Protein AF-A0A374BKC4-F1 (afdb_monomer_lite)

Radius of gyration: 49.41 Å; chains: 1; bounding box: 109×24×132 Å

Sequence (159 aa):
MPKGQPNKRYTPEFKIKVVETMHREKLSYRETARQFDIPNSRVTAWERIYIEEGAEGLYAERRGRKSTGRPPKIKKEEDLIAEVQRLRAENAYLKKLNALVAERVQQEKKQKSLDAEQYALKEILIFMEKADSDRRVSLASAIMDCRKARIHLSFCAKN

Structure (mmCIF, N/CA/C/O backbone):
data_AF-A0A374BKC4-F1
#
_entry.id   AF-A0A374BKC4-F1
#
loop_
_atom_site.group_PDB
_atom_site.id
_atom_site.type_symbol
_atom_site.label_atom_id
_atom_site.label_alt_id
_atom_site.label_comp_id
_atom_site.label_asym_id
_atom_site.label_entity_id
_atom_site.label_seq_id
_atom_site.pdbx_PDB_ins_code
_atom_site.Cartn_x
_atom_site.Cartn_y
_atom_site.Cartn_z
_atom_site.occupancy
_atom_site.B_iso_or_equiv
_atom_site.auth_seq_id
_atom_site.auth_comp_id
_atom_site.auth_asym_id
_atom_site.auth_atom_id
_atom_site.pdbx_PDB_model_num
ATOM 1 N N . MET A 1 1 ? 41.077 -3.527 -50.590 1.00 46.16 1 MET A N 1
ATOM 2 C CA . MET A 1 1 ? 39.810 -3.937 -49.941 1.00 46.16 1 MET A CA 1
ATOM 3 C C . MET A 1 1 ? 38.724 -2.936 -50.315 1.00 46.16 1 MET A C 1
ATOM 5 O O . MET A 1 1 ? 38.983 -1.745 -50.152 1.00 46.16 1 MET A O 1
ATOM 9 N N . PRO A 1 2 ? 37.560 -3.354 -50.843 1.00 59.44 2 PRO A N 1
ATOM 10 C CA . PRO A 1 2 ? 36.466 -2.422 -51.094 1.00 59.44 2 PRO A CA 1
ATOM 11 C C . PRO A 1 2 ? 35.955 -1.874 -49.754 1.00 59.44 2 PRO A C 1
ATOM 13 O O . PRO A 1 2 ? 35.804 -2.614 -48.781 1.00 59.44 2 PRO A O 1
ATOM 16 N N . LYS A 1 3 ? 35.755 -0.557 -49.680 1.00 58.69 3 LYS A N 1
ATOM 17 C CA . LYS A 1 3 ? 35.258 0.125 -48.479 1.00 58.69 3 LYS A CA 1
ATOM 18 C C . LYS A 1 3 ? 33.803 -0.306 -48.236 1.00 58.69 3 LYS A C 1
ATOM 20 O O . LYS A 1 3 ? 33.003 -0.293 -49.167 1.00 58.69 3 LYS A O 1
ATOM 25 N N . GLY A 1 4 ? 33.484 -0.722 -47.007 1.00 58.75 4 GLY A N 1
ATOM 26 C CA . GLY A 1 4 ? 32.152 -1.210 -46.631 1.00 58.75 4 GLY A CA 1
ATOM 27 C C . GLY A 1 4 ? 31.045 -0.174 -46.860 1.00 58.75 4 GLY A C 1
ATOM 28 O O . GLY A 1 4 ? 31.289 1.030 -46.789 1.00 58.75 4 GLY A O 1
ATOM 29 N N . GLN A 1 5 ? 29.827 -0.648 -47.138 1.00 65.81 5 GLN A N 1
ATOM 30 C CA . GLN A 1 5 ? 28.664 0.204 -47.400 1.00 65.81 5 GLN A CA 1
ATOM 31 C C . GLN A 1 5 ? 28.385 1.169 -46.230 1.00 65.81 5 GLN A C 1
ATOM 33 O O . GLN A 1 5 ? 28.491 0.777 -45.061 1.00 65.81 5 GLN A O 1
ATOM 38 N N . PRO A 1 6 ? 28.004 2.430 -46.508 1.00 62.38 6 PRO A N 1
ATOM 39 C CA . PRO A 1 6 ? 27.656 3.379 -45.462 1.00 62.38 6 PRO A CA 1
ATOM 40 C C . PRO A 1 6 ? 26.413 2.900 -44.698 1.00 62.38 6 PRO A C 1
ATOM 42 O O . PRO A 1 6 ? 25.377 2.594 -45.281 1.00 62.38 6 PRO A O 1
ATOM 45 N N . ASN A 1 7 ? 26.503 2.853 -43.367 1.00 68.88 7 ASN A N 1
ATOM 46 C CA . ASN A 1 7 ? 25.376 2.466 -42.516 1.00 68.88 7 ASN A CA 1
ATOM 47 C C . ASN A 1 7 ? 24.167 3.399 -42.715 1.00 68.88 7 ASN A C 1
ATOM 49 O O . ASN A 1 7 ? 24.274 4.600 -42.447 1.00 68.88 7 ASN A O 1
ATOM 53 N N . LYS A 1 8 ? 23.006 2.820 -43.065 1.00 76.88 8 LYS A N 1
ATOM 54 C CA . LYS A 1 8 ? 21.695 3.497 -43.112 1.00 76.88 8 LYS A CA 1
ATOM 55 C C . LYS A 1 8 ? 21.401 4.150 -41.749 1.00 76.88 8 LYS A C 1
ATOM 57 O O . LYS A 1 8 ? 21.501 3.493 -40.700 1.00 76.88 8 LYS A O 1
ATOM 62 N N . ARG A 1 9 ? 21.109 5.456 -41.767 1.00 81.44 9 ARG A N 1
ATOM 63 C CA . ARG A 1 9 ? 20.745 6.261 -40.588 1.00 81.44 9 ARG A CA 1
ATOM 64 C C . ARG A 1 9 ? 19.223 6.323 -40.473 1.00 81.44 9 ARG A C 1
ATOM 66 O O . ARG A 1 9 ? 18.546 6.471 -41.482 1.00 81.44 9 ARG A O 1
ATOM 73 N N . TYR A 1 10 ? 18.721 6.221 -39.248 1.00 88.75 10 TYR A N 1
ATOM 74 C CA . TYR A 1 10 ? 17.295 6.301 -38.935 1.00 88.75 10 TYR A CA 1
ATOM 75 C C . TYR A 1 10 ? 17.079 7.427 -37.935 1.00 88.75 10 TYR A C 1
ATOM 77 O O . TYR A 1 10 ? 17.830 7.511 -36.956 1.00 88.75 10 TYR A O 1
ATOM 85 N N . THR A 1 11 ? 16.079 8.270 -38.178 1.00 91.12 11 THR A N 1
ATOM 86 C CA . THR A 1 11 ? 15.719 9.338 -37.243 1.00 91.12 11 THR A CA 1
ATOM 87 C C . THR A 1 11 ? 15.083 8.737 -35.982 1.00 91.12 11 THR A C 1
ATOM 89 O O . THR A 1 11 ? 14.505 7.647 -36.064 1.00 91.12 11 THR A O 1
ATOM 92 N N . PRO A 1 12 ? 15.216 9.367 -34.803 1.00 90.69 12 PRO A N 1
ATOM 93 C CA . PRO A 1 12 ? 14.598 8.878 -33.568 1.00 90.69 12 PRO A CA 1
ATOM 94 C C . PRO A 1 12 ? 13.088 8.640 -33.690 1.00 90.69 12 PRO A C 1
ATOM 96 O O . PRO A 1 12 ? 12.599 7.598 -33.260 1.00 90.69 12 PRO A O 1
ATOM 99 N N . GLU A 1 13 ? 12.378 9.534 -34.375 1.00 93.50 13 GLU A N 1
ATOM 100 C CA . GLU A 1 13 ? 10.925 9.472 -34.578 1.00 93.50 13 GLU A CA 1
ATOM 101 C C . GLU A 1 13 ? 10.541 8.222 -35.373 1.00 93.50 13 GLU A C 1
ATOM 103 O O . GLU A 1 13 ? 9.570 7.536 -35.055 1.00 93.50 13 GLU A O 1
ATOM 108 N N . PHE A 1 14 ? 11.343 7.875 -36.386 1.00 94.50 14 PHE A N 1
ATOM 109 C CA . PHE A 1 14 ? 11.141 6.651 -37.152 1.00 94.50 14 PHE A CA 1
ATOM 110 C C . PHE A 1 14 ? 11.338 5.405 -36.282 1.00 94.50 14 PHE A C 1
ATOM 112 O O . PHE A 1 14 ? 10.539 4.476 -36.362 1.00 94.50 14 PHE A O 1
ATOM 119 N N . LYS A 1 15 ? 12.369 5.380 -35.427 1.00 93.94 15 LYS A N 1
ATOM 120 C CA . LYS A 1 15 ? 12.619 4.241 -34.524 1.00 93.94 15 LYS A CA 1
ATOM 121 C C . LYS A 1 15 ? 11.449 4.033 -33.561 1.00 93.94 15 LYS A C 1
ATOM 123 O O . LYS A 1 15 ? 11.019 2.897 -33.384 1.00 93.94 15 LYS A O 1
ATOM 128 N N . ILE A 1 16 ? 10.932 5.119 -32.982 1.00 94.94 16 ILE A N 1
ATOM 129 C CA . ILE A 1 16 ? 9.782 5.090 -32.067 1.00 94.94 16 ILE A CA 1
ATOM 130 C C . ILE A 1 16 ? 8.558 4.546 -32.797 1.00 94.94 16 ILE A C 1
ATOM 132 O O . ILE A 1 16 ? 7.979 3.556 -32.358 1.00 94.94 16 ILE A O 1
ATOM 136 N N . LYS A 1 17 ? 8.242 5.098 -33.976 1.00 96.50 17 LYS A N 1
ATOM 137 C CA . LYS A 1 17 ? 7.116 4.642 -34.799 1.00 96.50 17 LYS A CA 1
ATOM 138 C C . LYS A 1 17 ? 7.171 3.140 -35.084 1.00 96.50 17 LYS A C 1
ATOM 140 O O . LYS A 1 17 ? 6.138 2.475 -35.031 1.00 96.50 17 LYS A O 1
ATOM 145 N N . VAL A 1 18 ? 8.352 2.608 -35.401 1.00 95.88 18 VAL A N 1
ATOM 146 C CA . VAL A 1 18 ? 8.554 1.174 -35.668 1.00 95.88 18 VAL A CA 1
ATOM 147 C C . VAL A 1 18 ? 8.225 0.332 -34.431 1.00 95.88 18 VAL A C 1
ATOM 149 O O . VAL A 1 18 ? 7.465 -0.629 -34.539 1.00 95.88 18 VAL A O 1
ATOM 152 N N . VAL A 1 19 ? 8.765 0.694 -33.264 1.00 95.75 19 VAL A N 1
ATOM 153 C CA . VAL A 1 19 ? 8.578 -0.066 -32.014 1.00 95.75 19 VAL A CA 1
ATOM 154 C C . VAL A 1 19 ? 7.136 0.037 -31.507 1.00 95.75 19 VAL A C 1
ATOM 156 O O . VAL A 1 19 ? 6.526 -0.974 -31.167 1.00 95.75 19 VAL A O 1
ATOM 159 N N . GLU A 1 20 ? 6.539 1.227 -31.537 1.00 96.06 20 GLU A N 1
ATOM 160 C CA . GLU A 1 20 ? 5.137 1.422 -31.152 1.00 96.06 20 GLU A CA 1
ATOM 161 C C . GLU A 1 20 ? 4.177 0.658 -32.065 1.00 96.06 20 GLU A C 1
ATOM 163 O O . GLU A 1 20 ? 3.222 0.048 -31.590 1.00 96.06 20 GLU A O 1
ATOM 168 N N . THR A 1 21 ? 4.436 0.659 -33.377 1.00 95.69 21 THR A N 1
ATOM 169 C CA . THR A 1 21 ? 3.624 -0.095 -34.343 1.00 95.69 21 THR A CA 1
ATOM 170 C C . THR A 1 21 ? 3.725 -1.591 -34.077 1.00 95.69 21 THR A C 1
ATOM 172 O O . THR A 1 21 ? 2.700 -2.263 -34.018 1.00 95.69 21 THR A O 1
ATOM 175 N N . MET A 1 22 ? 4.932 -2.096 -33.809 1.00 95.88 22 MET A N 1
ATOM 176 C CA . MET A 1 22 ? 5.145 -3.493 -33.435 1.00 95.88 22 MET A CA 1
ATOM 177 C C . MET A 1 22 ? 4.347 -3.890 -32.187 1.00 95.88 22 MET A C 1
ATOM 179 O O . MET A 1 22 ? 3.686 -4.925 -32.199 1.00 95.88 22 MET A O 1
ATOM 183 N N . HIS A 1 23 ? 4.356 -3.069 -31.131 1.00 95.00 23 HIS A N 1
ATOM 184 C CA . HIS A 1 23 ? 3.592 -3.356 -29.912 1.00 95.00 23 HIS A CA 1
ATOM 185 C C . HIS A 1 23 ? 2.079 -3.221 -30.110 1.00 95.00 23 HIS A C 1
ATOM 187 O O . HIS A 1 23 ? 1.319 -4.052 -29.611 1.00 95.00 23 HIS A O 1
ATOM 193 N N . ARG A 1 24 ? 1.633 -2.203 -30.855 1.00 96.06 24 ARG A N 1
ATOM 194 C CA . ARG A 1 24 ? 0.212 -1.956 -31.140 1.00 96.06 24 ARG A CA 1
ATOM 195 C C . ARG A 1 24 ? -0.402 -3.082 -31.967 1.00 96.06 24 ARG A C 1
ATOM 197 O O . ARG A 1 24 ? -1.497 -3.540 -31.658 1.00 96.06 24 ARG A O 1
ATOM 204 N N . GLU A 1 25 ? 0.306 -3.525 -32.999 1.00 94.25 25 GLU A N 1
ATOM 205 C CA . GLU A 1 25 ? -0.152 -4.554 -33.941 1.00 94.25 25 GLU A CA 1
ATOM 206 C C . GLU A 1 25 ? 0.284 -5.970 -33.521 1.00 94.25 25 GLU A C 1
ATOM 208 O O . GLU A 1 25 ? -0.096 -6.944 -34.163 1.00 94.25 25 GLU A O 1
ATOM 213 N N . LYS A 1 26 ? 1.031 -6.095 -32.411 1.00 94.56 26 LYS A N 1
ATOM 214 C CA . LYS A 1 26 ? 1.564 -7.354 -31.853 1.00 94.56 26 LYS A CA 1
ATOM 215 C C . LYS A 1 26 ? 2.354 -8.178 -32.874 1.00 94.56 26 LYS A C 1
ATOM 217 O O . LYS A 1 26 ? 2.248 -9.403 -32.919 1.00 94.56 26 LYS A O 1
ATOM 222 N N . LEU A 1 27 ? 3.145 -7.492 -33.689 1.00 94.31 27 LEU A N 1
ATOM 223 C CA . LEU A 1 27 ? 3.928 -8.103 -34.756 1.00 94.31 27 LEU A CA 1
ATOM 224 C C . LEU A 1 27 ? 5.205 -8.733 -34.206 1.00 94.31 27 LEU A C 1
ATOM 226 O O . LEU A 1 27 ? 5.838 -8.208 -33.287 1.00 94.31 27 LEU A O 1
ATOM 230 N N . SER A 1 28 ? 5.631 -9.840 -34.809 1.00 94.94 28 SER A N 1
ATOM 231 C CA . SER A 1 28 ? 6.958 -10.388 -34.547 1.00 94.94 28 SER A CA 1
ATOM 232 C C . SER A 1 28 ? 8.043 -9.498 -35.152 1.00 94.94 28 SER A C 1
ATOM 234 O O . SER A 1 28 ? 7.828 -8.782 -36.132 1.00 94.94 28 SER A O 1
ATOM 236 N N . TYR A 1 29 ? 9.272 -9.608 -34.646 1.00 94.19 29 TYR A N 1
ATOM 237 C CA . TYR A 1 29 ? 10.389 -8.815 -35.161 1.00 94.19 29 TYR A CA 1
ATOM 238 C C . TYR A 1 29 ? 10.625 -8.982 -36.669 1.00 94.19 29 TYR A C 1
ATOM 240 O O . TYR A 1 29 ? 10.994 -8.026 -37.350 1.00 94.19 29 TYR A O 1
ATOM 248 N N . ARG A 1 30 ? 10.386 -10.187 -37.211 1.00 94.25 30 ARG A N 1
ATOM 249 C CA . ARG A 1 30 ? 10.544 -10.473 -38.648 1.00 94.25 30 ARG A CA 1
ATOM 250 C C . ARG A 1 30 ? 9.460 -9.798 -39.485 1.00 94.25 30 ARG A C 1
ATOM 252 O O . ARG A 1 30 ? 9.753 -9.361 -40.595 1.00 94.25 30 ARG A O 1
ATOM 259 N N . GLU A 1 31 ? 8.238 -9.720 -38.970 1.00 94.12 31 GLU A N 1
ATOM 260 C CA . GLU A 1 31 ? 7.118 -9.052 -39.639 1.00 94.12 31 GLU A CA 1
ATOM 261 C C . GLU A 1 31 ? 7.324 -7.540 -39.640 1.00 94.12 31 GLU A C 1
ATOM 263 O O . GLU A 1 31 ? 7.302 -6.932 -40.709 1.00 94.12 31 GLU A O 1
ATOM 268 N N . THR A 1 32 ? 7.674 -6.959 -38.491 1.00 95.81 32 THR A N 1
ATOM 269 C CA . THR A 1 32 ? 8.028 -5.537 -38.367 1.00 95.81 32 THR A CA 1
ATOM 270 C C . THR A 1 32 ? 9.201 -5.170 -39.280 1.00 95.81 32 THR A C 1
ATOM 272 O O . THR A 1 32 ? 9.158 -4.178 -40.006 1.00 95.81 32 THR A O 1
ATOM 275 N N . ALA A 1 33 ? 10.250 -5.997 -39.305 1.00 94.50 33 ALA A N 1
ATOM 276 C CA . ALA A 1 33 ?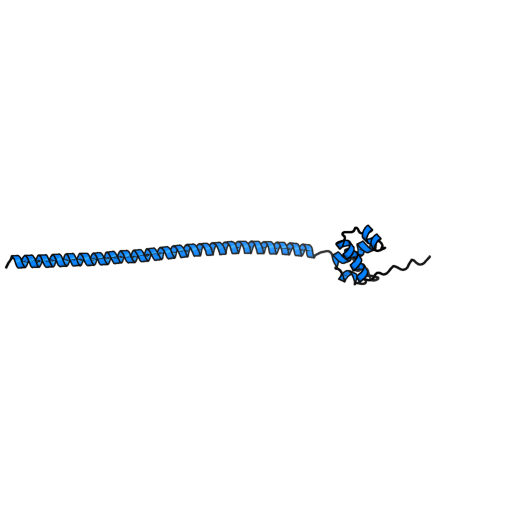 11.404 -5.804 -40.182 1.00 94.50 33 ALA A CA 1
ATOM 277 C C . ALA A 1 33 ? 11.014 -5.766 -41.667 1.00 94.50 33 ALA A C 1
ATOM 279 O O . ALA A 1 33 ? 11.515 -4.926 -42.414 1.00 94.50 33 ALA A O 1
ATOM 280 N N . ARG A 1 34 ? 10.095 -6.647 -42.086 1.00 94.81 34 ARG A N 1
ATOM 281 C CA . ARG A 1 34 ? 9.581 -6.693 -43.460 1.00 94.81 34 ARG A CA 1
ATOM 282 C C . ARG A 1 34 ? 8.701 -5.485 -43.779 1.00 94.81 34 ARG A C 1
ATOM 284 O O . ARG A 1 34 ? 8.847 -4.916 -44.853 1.00 94.81 34 ARG A O 1
ATOM 291 N N . GLN A 1 35 ? 7.822 -5.089 -42.860 1.00 94.44 35 GLN A N 1
ATOM 292 C CA . GLN A 1 35 ? 6.900 -3.964 -43.044 1.00 94.44 35 GLN A CA 1
ATOM 293 C C . GLN A 1 35 ? 7.635 -2.630 -43.224 1.00 94.44 35 GLN A C 1
ATOM 295 O O . GLN A 1 35 ? 7.214 -1.800 -44.024 1.00 94.44 35 GLN A O 1
ATOM 300 N N . PHE A 1 36 ? 8.741 -2.434 -42.503 1.00 92.62 36 PHE A N 1
ATOM 301 C CA . PHE A 1 36 ? 9.510 -1.188 -42.523 1.00 92.62 36 PHE A CA 1
ATOM 302 C C . PHE A 1 36 ? 10.790 -1.247 -43.374 1.00 92.62 36 PHE A C 1
ATOM 304 O O . PHE A 1 36 ? 11.539 -0.270 -43.391 1.00 92.62 36 PHE A O 1
ATOM 311 N N . ASP A 1 37 ? 11.046 -2.361 -44.069 1.00 92.62 37 ASP A N 1
ATOM 312 C CA . ASP A 1 37 ? 12.267 -2.614 -44.853 1.00 92.62 37 ASP A CA 1
ATOM 313 C C . ASP A 1 37 ? 13.560 -2.305 -44.066 1.00 92.62 37 ASP A C 1
ATOM 315 O O . ASP 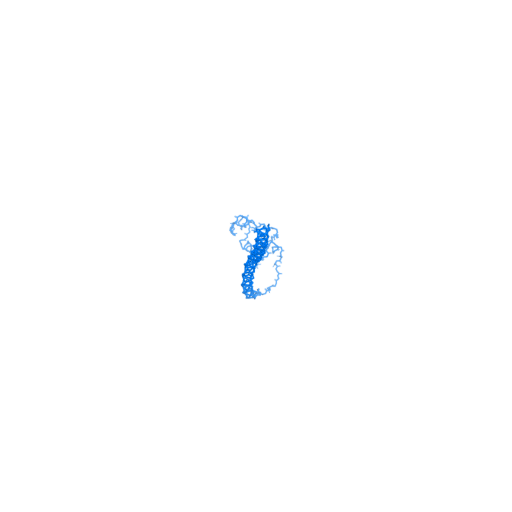A 1 37 ? 14.441 -1.525 -44.460 1.00 92.62 37 ASP A O 1
ATOM 319 N N . ILE A 1 38 ? 13.648 -2.897 -42.874 1.00 92.75 38 ILE A N 1
ATOM 320 C CA . ILE A 1 38 ? 14.783 -2.741 -41.963 1.00 92.75 38 ILE A CA 1
ATOM 321 C C . ILE A 1 38 ? 15.308 -4.094 -41.481 1.00 92.75 38 ILE A C 1
ATOM 323 O O . ILE A 1 38 ? 14.562 -5.066 -41.396 1.00 92.75 38 ILE A O 1
ATOM 327 N N . PRO A 1 39 ? 16.596 -4.188 -41.104 1.00 91.38 39 PRO A N 1
ATOM 328 C CA . PRO A 1 39 ? 17.135 -5.420 -40.549 1.00 91.38 39 PRO A CA 1
ATOM 329 C C . PRO A 1 39 ? 16.464 -5.781 -39.222 1.00 91.38 39 PRO A C 1
ATOM 331 O O . PRO A 1 39 ? 16.350 -4.940 -38.330 1.00 91.38 39 PRO A O 1
ATOM 334 N N . ASN A 1 40 ? 16.141 -7.063 -39.050 1.00 91.31 40 ASN A N 1
ATOM 335 C CA . ASN A 1 40 ? 15.569 -7.612 -37.818 1.00 91.31 40 ASN A CA 1
ATOM 336 C C . ASN A 1 40 ? 16.377 -7.231 -36.557 1.00 91.31 40 ASN A C 1
ATOM 338 O O . ASN A 1 40 ? 15.823 -6.846 -35.533 1.00 91.31 40 ASN A O 1
ATOM 342 N N . SER A 1 41 ? 17.710 -7.234 -36.664 1.00 90.19 41 SER A N 1
ATOM 343 C CA . SER A 1 41 ? 18.617 -6.848 -35.574 1.00 90.19 41 SER A CA 1
ATOM 344 C C . SER A 1 41 ? 18.484 -5.389 -35.123 1.00 90.19 41 SER A C 1
ATOM 346 O O . SER A 1 41 ? 18.893 -5.052 -34.014 1.00 90.19 41 SER A O 1
ATOM 348 N N . ARG A 1 42 ? 17.947 -4.498 -35.968 1.00 90.81 42 ARG A N 1
ATOM 349 C CA . ARG A 1 42 ? 17.671 -3.105 -35.587 1.00 90.81 42 ARG A CA 1
ATOM 350 C C . ARG A 1 42 ? 16.393 -3.000 -34.773 1.00 90.81 42 ARG A C 1
ATOM 352 O O . ARG A 1 42 ? 16.398 -2.276 -33.786 1.00 90.81 42 ARG A O 1
ATOM 359 N N . VAL A 1 43 ? 15.358 -3.750 -35.150 1.00 93.88 43 VAL A N 1
ATOM 360 C CA . VAL A 1 43 ? 14.083 -3.793 -34.422 1.00 93.88 43 VAL A CA 1
ATOM 361 C C . VAL A 1 43 ? 14.312 -4.283 -32.995 1.00 93.88 43 VAL A C 1
ATOM 363 O O . VAL A 1 43 ? 13.928 -3.600 -32.053 1.00 93.88 43 VAL A O 1
ATOM 366 N N . THR A 1 44 ? 15.036 -5.394 -32.827 1.00 93.75 44 THR A N 1
ATOM 367 C CA . THR A 1 44 ? 15.340 -5.946 -31.496 1.00 93.75 44 THR A CA 1
ATOM 368 C C . THR A 1 44 ? 16.170 -4.988 -30.642 1.00 93.75 44 THR A C 1
ATOM 370 O O . THR A 1 44 ? 15.920 -4.832 -29.449 1.00 93.75 44 THR A O 1
ATOM 373 N N . ALA A 1 45 ? 17.148 -4.301 -31.242 1.00 91.62 45 ALA A N 1
ATOM 374 C CA . ALA A 1 45 ? 17.955 -3.317 -30.530 1.00 91.62 45 ALA A CA 1
ATOM 375 C C . ALA A 1 45 ? 17.126 -2.110 -30.065 1.00 91.62 45 ALA A C 1
ATOM 377 O O . ALA A 1 45 ? 17.333 -1.632 -28.951 1.00 91.62 45 ALA A O 1
ATOM 378 N N . TRP A 1 46 ? 16.214 -1.610 -30.904 1.00 94.06 46 TRP A N 1
ATOM 379 C CA . TRP A 1 46 ? 15.357 -0.473 -30.562 1.00 94.06 46 TRP A CA 1
ATOM 380 C C . TRP A 1 46 ? 14.288 -0.833 -29.541 1.00 94.06 46 TRP A C 1
ATOM 382 O O . TRP A 1 46 ? 14.058 -0.041 -28.636 1.00 94.06 46 TRP A O 1
ATOM 392 N N . GLU A 1 47 ? 13.689 -2.019 -29.634 1.00 94.56 47 GLU A N 1
ATOM 393 C CA . GLU A 1 47 ? 12.718 -2.479 -28.640 1.00 94.56 47 GLU A CA 1
ATOM 394 C C . GLU A 1 47 ? 13.359 -2.612 -27.257 1.00 94.56 47 GLU A C 1
ATOM 396 O O . GLU A 1 47 ? 12.813 -2.107 -26.282 1.00 94.56 47 GLU A O 1
ATOM 401 N N . ARG A 1 48 ? 14.559 -3.201 -27.164 1.00 93.12 48 ARG A N 1
ATOM 402 C CA . ARG A 1 48 ? 15.270 -3.286 -25.881 1.00 93.12 48 ARG A CA 1
ATOM 403 C C . ARG A 1 48 ? 15.477 -1.906 -25.257 1.00 93.12 48 ARG A C 1
ATOM 405 O O . ARG A 1 48 ? 15.188 -1.720 -24.083 1.00 93.12 48 ARG A O 1
ATOM 412 N N . ILE A 1 49 ? 15.940 -0.940 -26.054 1.00 91.19 49 ILE A N 1
ATOM 413 C CA . ILE A 1 49 ? 16.110 0.448 -25.600 1.00 91.19 49 ILE A CA 1
ATOM 414 C C . ILE A 1 49 ? 14.772 1.035 -25.137 1.00 91.19 49 ILE A C 1
ATOM 416 O O . ILE A 1 49 ? 14.723 1.701 -24.112 1.00 91.19 49 ILE A O 1
ATOM 420 N N . TYR A 1 50 ? 13.696 0.781 -25.877 1.00 93.19 50 TYR A N 1
ATOM 421 C CA . TYR A 1 50 ? 12.367 1.284 -25.552 1.00 93.19 50 TYR A CA 1
ATOM 422 C C . TYR A 1 50 ? 11.822 0.703 -24.238 1.00 93.19 50 TYR A C 1
ATOM 424 O O . TYR A 1 50 ? 11.206 1.425 -23.462 1.00 93.19 50 TYR A O 1
ATOM 432 N N . ILE A 1 51 ? 12.080 -0.575 -23.952 1.00 92.06 51 ILE A N 1
ATOM 433 C CA . ILE A 1 51 ? 11.677 -1.221 -22.693 1.00 92.06 51 ILE A CA 1
ATOM 434 C C . ILE A 1 51 ? 12.513 -0.706 -21.510 1.00 92.06 51 ILE A C 1
ATOM 436 O O . ILE A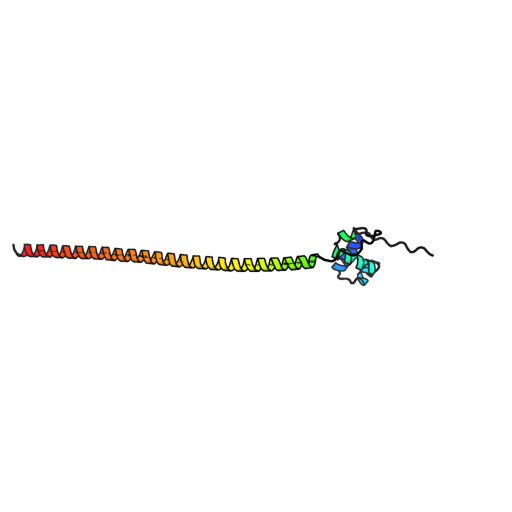 1 51 ? 11.972 -0.495 -20.428 1.00 92.06 51 ILE A O 1
ATOM 440 N N . GLU A 1 52 ? 13.820 -0.512 -21.700 1.00 88.62 52 GLU A N 1
ATOM 441 C CA . GLU A 1 52 ? 14.743 -0.107 -20.628 1.00 88.62 52 GLU A CA 1
ATOM 442 C C . GLU A 1 52 ? 14.682 1.398 -20.312 1.00 88.62 52 GLU A C 1
ATOM 444 O O . GLU A 1 52 ? 14.741 1.787 -19.147 1.00 88.62 52 GLU A O 1
ATOM 449 N N . GLU A 1 53 ? 14.583 2.246 -21.337 1.00 88.00 53 GLU A N 1
ATOM 450 C CA . GLU A 1 53 ? 14.743 3.706 -21.239 1.00 88.00 53 GLU A CA 1
ATOM 451 C C . GLU A 1 53 ? 13.535 4.496 -21.783 1.00 88.00 53 GLU A C 1
ATOM 453 O O . GLU A 1 53 ? 13.521 5.725 -21.721 1.00 88.00 53 GLU A O 1
ATOM 458 N N . GLY A 1 54 ? 12.520 3.828 -22.339 1.00 90.69 54 GLY A N 1
ATOM 459 C CA . GLY A 1 54 ? 11.373 4.486 -22.971 1.00 90.69 54 GLY A CA 1
ATOM 460 C C . GLY A 1 54 ? 11.680 5.101 -24.344 1.00 90.69 54 GLY A C 1
ATOM 461 O O . GLY A 1 54 ? 12.747 4.905 -24.934 1.00 90.69 54 GLY A O 1
ATOM 462 N N . ALA A 1 55 ? 10.727 5.876 -24.873 1.00 89.38 55 ALA A N 1
ATOM 463 C CA . ALA A 1 55 ? 10.860 6.555 -26.167 1.00 89.38 55 ALA A CA 1
ATOM 464 C C . ALA A 1 55 ? 12.035 7.553 -26.195 1.00 89.38 55 ALA A C 1
ATOM 466 O O . ALA A 1 55 ? 12.735 7.666 -27.204 1.00 89.38 55 ALA A O 1
ATOM 467 N N . GLU A 1 56 ? 12.302 8.224 -25.071 1.00 88.94 56 GLU A N 1
ATOM 468 C CA . GLU A 1 56 ? 13.423 9.158 -24.901 1.00 88.94 56 GLU A CA 1
ATOM 469 C C . GLU A 1 56 ? 14.778 8.478 -25.136 1.00 88.94 56 GLU A C 1
ATOM 471 O O . GLU A 1 56 ? 15.670 9.047 -25.773 1.00 88.94 56 GLU A O 1
ATOM 476 N N . GLY A 1 57 ? 14.902 7.206 -24.745 1.00 86.75 57 GLY A N 1
ATOM 477 C CA . GLY A 1 57 ? 16.092 6.398 -24.990 1.00 86.75 57 GLY A CA 1
ATOM 478 C C . GLY A 1 57 ? 16.453 6.265 -26.473 1.00 86.75 57 GLY A C 1
ATOM 479 O O . GLY A 1 57 ? 17.621 6.054 -26.803 1.00 86.75 57 GLY A O 1
ATOM 480 N N . LEU A 1 58 ? 15.505 6.417 -27.405 1.00 89.88 58 LEU A N 1
ATOM 481 C CA . LEU A 1 58 ? 15.764 6.327 -28.852 1.00 89.88 58 LEU A CA 1
ATOM 482 C C . LEU A 1 58 ? 16.297 7.630 -29.474 1.00 89.88 58 LEU A C 1
ATOM 484 O O . LEU A 1 58 ? 16.869 7.576 -30.578 1.00 89.88 58 LEU A O 1
ATOM 488 N N . TYR A 1 59 ? 16.177 8.757 -28.761 1.00 87.75 59 TYR A N 1
ATOM 489 C CA . TYR A 1 59 ? 16.784 10.047 -29.114 1.00 87.75 59 TYR A CA 1
ATOM 490 C C . TYR A 1 59 ? 18.274 10.110 -28.768 1.00 87.75 59 TYR A C 1
ATOM 492 O O . TYR A 1 59 ? 19.025 10.837 -29.419 1.00 87.75 59 TYR A O 1
ATOM 500 N N . ALA A 1 60 ? 18.730 9.311 -27.800 1.00 81.25 60 ALA A N 1
ATOM 501 C CA . ALA A 1 60 ? 20.137 9.249 -27.428 1.00 81.25 60 ALA A CA 1
ATOM 502 C C . ALA A 1 60 ? 21.002 8.675 -28.571 1.00 81.25 60 ALA A C 1
ATOM 504 O O . ALA A 1 60 ? 20.879 7.507 -28.965 1.00 81.25 60 ALA A O 1
ATOM 505 N N . GLU A 1 61 ? 21.921 9.491 -29.101 1.00 72.06 61 GLU A N 1
ATOM 506 C CA . GLU A 1 61 ? 22.893 9.065 -30.111 1.00 72.06 61 GLU A CA 1
ATOM 507 C C . GLU A 1 61 ? 23.970 8.185 -29.459 1.00 72.06 61 GLU A C 1
ATOM 509 O O . GLU A 1 61 ? 24.886 8.659 -28.791 1.00 72.06 61 GLU A O 1
ATOM 514 N N . ARG A 1 62 ? 23.858 6.866 -29.657 1.00 69.19 62 ARG A N 1
ATOM 515 C CA . ARG A 1 62 ? 24.795 5.868 -29.106 1.00 69.19 62 ARG A CA 1
ATOM 516 C C . ARG A 1 62 ? 25.963 5.544 -30.045 1.00 69.19 62 ARG A C 1
ATOM 518 O O . ARG A 1 62 ? 26.779 4.671 -29.737 1.00 69.19 62 ARG A O 1
ATOM 525 N N . ARG A 1 63 ? 26.056 6.179 -31.221 1.00 61.66 63 ARG A N 1
ATOM 526 C CA . ARG A 1 63 ? 27.105 5.856 -32.194 1.00 61.66 63 ARG A CA 1
ATOM 527 C C . ARG A 1 63 ? 28.432 6.503 -31.802 1.00 61.66 63 ARG A C 1
ATOM 529 O O . ARG A 1 63 ? 28.624 7.703 -31.930 1.00 61.66 63 ARG A O 1
ATOM 536 N N . GLY A 1 64 ? 29.376 5.645 -31.425 1.00 62.72 64 GLY A N 1
ATOM 537 C CA . GLY A 1 64 ? 30.776 5.999 -31.236 1.00 62.72 64 GLY A CA 1
ATOM 538 C C . GLY A 1 64 ? 31.077 6.688 -29.909 1.00 62.72 64 GLY A C 1
ATOM 539 O O . GLY A 1 64 ? 31.381 7.870 -29.910 1.00 62.72 64 GLY A O 1
ATOM 540 N N . ARG A 1 65 ? 31.133 5.940 -28.798 1.00 51.62 65 ARG A N 1
ATOM 541 C CA . ARG A 1 65 ? 32.127 6.179 -27.735 1.00 51.62 65 ARG A CA 1
ATOM 542 C C . ARG A 1 65 ? 32.205 5.011 -26.753 1.00 51.62 65 ARG A C 1
ATOM 544 O O . ARG A 1 65 ? 31.188 4.431 -26.410 1.00 51.62 65 ARG A O 1
ATOM 551 N N . LYS A 1 66 ? 33.455 4.726 -26.359 1.00 48.12 66 LYS A N 1
ATOM 552 C CA . LYS A 1 66 ? 33.983 3.981 -25.200 1.00 48.12 66 LYS A CA 1
ATOM 553 C C . LYS A 1 66 ? 33.034 2.969 -24.551 1.00 48.12 66 LYS A C 1
ATOM 555 O O . LYS A 1 66 ? 32.053 3.343 -23.930 1.00 48.12 66 LYS A O 1
ATOM 560 N N . SER A 1 67 ? 33.455 1.703 -24.584 1.00 53.62 67 SER A N 1
ATOM 561 C CA . SER A 1 67 ? 33.076 0.677 -23.610 1.00 53.62 67 SER A CA 1
ATOM 562 C C . SER A 1 67 ? 33.161 1.260 -22.192 1.00 53.62 67 SER A C 1
ATOM 564 O O . SER A 1 67 ? 34.222 1.243 -21.568 1.00 53.62 67 SER A O 1
ATOM 566 N N . THR A 1 68 ? 32.056 1.778 -21.666 1.00 57.69 68 THR A N 1
ATOM 567 C CA . THR A 1 68 ? 31.837 1.814 -20.225 1.00 57.69 68 THR A CA 1
ATOM 568 C C . THR A 1 68 ? 31.550 0.372 -19.864 1.00 57.69 68 THR A C 1
ATOM 570 O O . THR A 1 68 ? 30.450 -0.135 -20.083 1.00 57.69 68 THR A O 1
ATOM 573 N N . GLY A 1 69 ? 32.620 -0.328 -19.488 1.00 56.34 69 GLY A N 1
ATOM 574 C CA . GLY A 1 69 ? 32.573 -1.735 -19.142 1.00 56.34 69 GLY A CA 1
ATOM 575 C C . GLY A 1 69 ? 31.477 -2.010 -18.120 1.00 56.34 69 GLY A C 1
ATOM 576 O O . GLY A 1 69 ? 31.171 -1.152 -17.303 1.00 56.34 69 GLY A O 1
ATOM 577 N N . ARG A 1 70 ? 30.924 -3.222 -18.227 1.00 55.88 70 ARG A N 1
ATOM 578 C CA . ARG A 1 70 ? 30.079 -3.944 -17.269 1.00 55.88 70 ARG A CA 1
ATOM 579 C C . ARG A 1 70 ? 29.110 -3.064 -16.450 1.00 55.88 70 ARG A C 1
ATOM 581 O O . ARG A 1 70 ? 29.564 -2.391 -15.526 1.00 55.88 70 ARG A O 1
ATOM 588 N N . PRO A 1 71 ? 27.783 -3.149 -16.676 1.00 59.72 71 PRO A N 1
ATOM 589 C CA . PRO A 1 71 ? 26.828 -2.478 -15.798 1.00 59.72 71 PRO A CA 1
ATOM 590 C C . PRO A 1 71 ? 27.114 -2.864 -14.335 1.00 59.72 71 PRO A C 1
ATOM 592 O O . PRO A 1 71 ? 27.442 -4.031 -14.069 1.00 59.72 71 PRO A O 1
ATOM 595 N N . PRO A 1 72 ? 27.078 -1.903 -13.394 1.00 59.16 72 PRO A N 1
ATOM 596 C CA . PRO A 1 72 ? 27.393 -2.176 -12.001 1.00 59.16 72 PRO A CA 1
ATOM 597 C C . PRO A 1 72 ? 26.476 -3.290 -11.499 1.00 59.16 72 PRO A C 1
ATOM 599 O O . PRO A 1 72 ? 25.259 -3.225 -11.667 1.00 59.16 72 PRO A O 1
ATOM 602 N N . LYS A 1 73 ? 27.080 -4.346 -10.932 1.00 55.88 73 LYS A N 1
ATOM 603 C CA . LYS A 1 73 ? 26.343 -5.472 -10.352 1.00 55.88 73 LYS A CA 1
ATOM 604 C C . LYS A 1 73 ? 25.306 -4.929 -9.374 1.00 55.88 73 LYS A C 1
ATOM 606 O O . LYS A 1 73 ? 25.615 -4.090 -8.531 1.00 55.88 73 LYS A O 1
ATOM 611 N N . ILE A 1 74 ? 24.096 -5.434 -9.536 1.00 58.31 74 ILE A N 1
ATOM 612 C CA . ILE A 1 74 ? 22.891 -5.106 -8.798 1.00 58.31 74 ILE A CA 1
ATOM 613 C C . ILE A 1 74 ? 23.148 -5.336 -7.302 1.00 58.31 74 ILE A C 1
ATOM 615 O O . ILE A 1 74 ? 23.076 -6.454 -6.819 1.00 58.31 74 ILE A O 1
ATOM 619 N N . LYS A 1 75 ? 23.507 -4.279 -6.570 1.00 57.38 75 LYS A N 1
ATOM 620 C CA . LYS A 1 75 ? 23.531 -4.273 -5.096 1.00 57.38 75 LYS A CA 1
ATOM 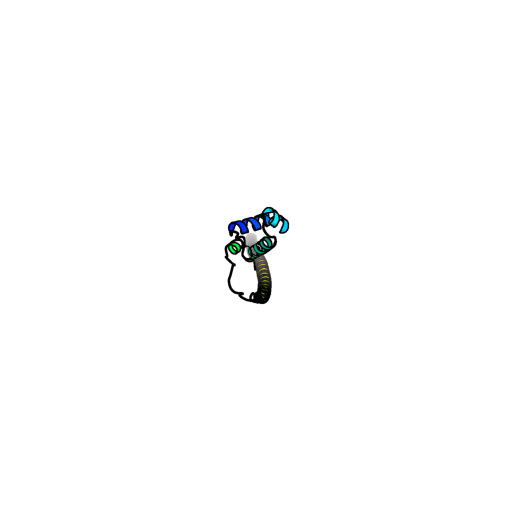621 C C . LYS A 1 75 ? 22.181 -3.858 -4.498 1.00 57.38 75 LYS A C 1
ATOM 623 O O . LYS A 1 75 ? 21.997 -3.921 -3.298 1.00 57.38 75 LYS A O 1
ATOM 628 N N . LYS A 1 76 ? 21.230 -3.445 -5.345 1.00 60.97 76 LYS A N 1
ATOM 629 C CA . LYS A 1 76 ? 19.924 -2.925 -4.918 1.00 60.97 76 LYS A CA 1
ATOM 630 C C . LYS A 1 76 ? 18.928 -4.018 -4.531 1.00 60.97 76 LYS A C 1
ATOM 632 O O . LYS A 1 76 ? 18.032 -3.740 -3.754 1.00 60.97 76 LYS A O 1
ATOM 637 N N . GLU A 1 77 ? 19.045 -5.232 -5.066 1.00 66.25 77 GLU A N 1
ATOM 638 C CA . GLU A 1 77 ? 18.071 -6.301 -4.793 1.00 66.25 77 GLU A CA 1
ATOM 639 C C . GLU A 1 77 ? 18.132 -6.782 -3.340 1.00 66.25 77 GLU A C 1
ATOM 641 O O . GLU A 1 77 ? 17.091 -6.934 -2.710 1.00 66.25 77 GLU A O 1
ATOM 646 N N . GLU A 1 78 ? 19.331 -6.953 -2.783 1.00 71.44 78 GLU A N 1
ATOM 647 C CA . GLU A 1 78 ? 19.513 -7.356 -1.383 1.00 71.44 78 GLU A CA 1
ATOM 648 C C . GLU A 1 78 ? 19.005 -6.276 -0.415 1.00 71.44 78 GLU A C 1
ATOM 650 O O . GLU A 1 78 ? 18.245 -6.585 0.504 1.00 71.44 78 GLU A O 1
ATOM 655 N N . ASP A 1 79 ? 19.324 -5.005 -0.683 1.00 77.56 79 ASP A N 1
ATOM 656 C CA . ASP A 1 79 ? 18.823 -3.860 0.089 1.00 77.56 79 ASP A CA 1
ATOM 657 C C . ASP A 1 79 ? 17.288 -3.752 0.020 1.00 77.56 79 ASP A C 1
ATOM 659 O O . ASP A 1 79 ? 16.624 -3.509 1.030 1.00 77.56 79 ASP A O 1
ATOM 663 N N . LEU A 1 80 ? 16.697 -3.988 -1.158 1.00 79.50 80 LEU A N 1
ATOM 664 C CA . LEU A 1 80 ? 15.243 -4.004 -1.345 1.00 79.50 80 LEU A CA 1
ATOM 665 C C . LEU A 1 80 ? 14.582 -5.168 -0.596 1.00 79.50 80 LEU A C 1
ATOM 667 O O . LEU A 1 80 ? 13.507 -4.993 -0.022 1.00 79.50 80 LEU A O 1
ATOM 671 N N . ILE A 1 81 ? 15.206 -6.348 -0.569 1.00 87.19 81 ILE A N 1
ATOM 672 C CA . ILE A 1 81 ? 14.696 -7.501 0.186 1.00 87.19 81 ILE A CA 1
ATOM 673 C C . ILE A 1 81 ? 14.733 -7.209 1.689 1.00 87.19 81 ILE A C 1
ATOM 675 O O . ILE A 1 81 ? 13.743 -7.472 2.379 1.00 87.19 81 ILE A O 1
ATOM 679 N N . ALA A 1 82 ? 15.827 -6.631 2.190 1.00 86.75 82 ALA A N 1
ATOM 680 C CA . ALA A 1 82 ? 15.954 -6.237 3.591 1.00 86.75 82 ALA A CA 1
ATOM 681 C C . ALA A 1 82 ? 14.895 -5.192 3.982 1.00 86.75 82 ALA A C 1
ATOM 683 O O . ALA A 1 82 ? 14.232 -5.332 5.012 1.00 86.75 82 ALA A O 1
ATOM 684 N N . GLU A 1 83 ? 14.660 -4.198 3.123 1.00 87.50 83 GLU A N 1
ATOM 685 C CA . GLU A 1 83 ? 13.644 -3.172 3.356 1.00 87.50 83 GLU A CA 1
ATOM 686 C C . GLU A 1 83 ? 12.223 -3.754 3.350 1.00 87.50 83 GLU A C 1
ATOM 688 O O . GLU A 1 83 ? 11.422 -3.461 4.238 1.00 87.50 83 GLU A O 1
ATOM 693 N N . VAL A 1 84 ? 11.905 -4.659 2.419 1.00 93.06 84 VAL A N 1
ATOM 694 C CA . VAL A 1 84 ? 10.603 -5.349 2.401 1.00 93.06 84 VAL A CA 1
ATOM 695 C C . VAL A 1 84 ? 10.400 -6.186 3.665 1.00 93.06 84 VAL A C 1
ATOM 697 O O . VAL A 1 84 ? 9.295 -6.214 4.212 1.00 93.06 84 VAL A O 1
ATOM 700 N N . GLN A 1 85 ? 11.439 -6.863 4.156 1.00 93.88 85 GLN A N 1
ATOM 701 C CA . GLN A 1 85 ? 11.364 -7.621 5.407 1.00 93.88 85 GLN A CA 1
ATOM 702 C C . GLN A 1 85 ? 11.131 -6.701 6.612 1.00 93.88 85 GLN A C 1
ATOM 704 O O . GLN A 1 85 ? 10.234 -6.975 7.416 1.00 93.88 85 GLN A O 1
ATOM 709 N N . ARG A 1 86 ? 11.859 -5.579 6.695 1.00 94.75 86 ARG A N 1
ATOM 710 C CA . ARG A 1 86 ? 11.678 -4.549 7.730 1.00 94.75 86 ARG A CA 1
ATOM 711 C C . ARG A 1 86 ? 10.248 -4.008 7.731 1.00 94.75 86 ARG A C 1
ATOM 713 O O . ARG A 1 86 ? 9.582 -4.028 8.766 1.00 94.75 86 ARG A O 1
ATOM 720 N N . LEU A 1 87 ? 9.742 -3.609 6.564 1.00 96.12 87 LEU A N 1
ATOM 721 C CA . LEU A 1 87 ? 8.387 -3.073 6.405 1.00 96.12 87 LEU A CA 1
ATOM 722 C C . LEU A 1 87 ? 7.302 -4.107 6.732 1.00 96.12 87 LEU A C 1
ATOM 724 O O . LEU A 1 87 ? 6.241 -3.754 7.251 1.00 96.12 87 LEU A O 1
ATOM 728 N N . ARG A 1 88 ? 7.537 -5.394 6.457 1.00 95.12 88 ARG A N 1
ATOM 729 C CA . ARG A 1 88 ? 6.612 -6.468 6.853 1.00 95.12 88 ARG A CA 1
ATOM 730 C C . ARG A 1 88 ? 6.556 -6.638 8.368 1.00 95.12 88 ARG A C 1
ATOM 732 O O . ARG A 1 88 ? 5.460 -6.804 8.902 1.00 95.12 88 ARG A O 1
ATOM 739 N N . ALA A 1 89 ? 7.698 -6.563 9.050 1.00 96.25 89 ALA A N 1
ATOM 740 C CA . ALA A 1 89 ? 7.749 -6.612 10.508 1.00 96.25 89 ALA A CA 1
ATOM 741 C C . ALA A 1 89 ? 7.033 -5.404 11.139 1.00 96.25 89 ALA A C 1
ATOM 743 O O . ALA A 1 89 ? 6.201 -5.579 12.029 1.00 96.25 89 ALA A O 1
ATOM 744 N N . GLU A 1 90 ? 7.277 -4.198 10.619 1.00 95.38 90 GLU A N 1
ATOM 745 C CA . GLU A 1 90 ? 6.618 -2.965 11.067 1.00 95.38 90 GLU A CA 1
ATOM 746 C C . GLU A 1 90 ? 5.092 -3.040 10.891 1.00 95.38 90 GLU A C 1
ATOM 748 O O . GLU A 1 90 ? 4.335 -2.805 11.833 1.00 95.38 90 GLU A O 1
ATOM 753 N N . ASN A 1 91 ? 4.620 -3.485 9.723 1.00 97.69 91 ASN A N 1
ATOM 754 C CA . ASN A 1 91 ? 3.190 -3.680 9.480 1.00 97.69 91 ASN A CA 1
ATOM 755 C C . ASN A 1 91 ? 2.562 -4.735 10.402 1.00 97.69 91 ASN A C 1
ATOM 757 O O . ASN A 1 91 ? 1.428 -4.562 10.852 1.00 97.69 91 ASN A O 1
ATOM 761 N N . ALA A 1 92 ? 3.264 -5.835 10.685 1.00 97.44 92 ALA A N 1
ATOM 762 C CA . ALA A 1 92 ? 2.779 -6.852 11.616 1.00 97.44 92 ALA A CA 1
ATOM 763 C C . ALA A 1 92 ? 2.640 -6.288 13.040 1.00 97.44 92 ALA A C 1
ATOM 765 O O . ALA A 1 92 ? 1.629 -6.532 13.704 1.00 97.44 92 ALA A O 1
ATOM 766 N N . TYR A 1 93 ? 3.613 -5.483 13.477 1.00 96.88 93 TYR A N 1
ATOM 767 C CA . TYR A 1 93 ? 3.573 -4.795 14.764 1.00 96.88 93 TYR A CA 1
ATOM 768 C C . TYR A 1 93 ? 2.397 -3.811 14.850 1.00 96.88 93 TYR A C 1
ATOM 770 O O . TYR A 1 93 ? 1.599 -3.891 15.785 1.00 96.88 93 TYR A O 1
ATOM 778 N N . LEU A 1 94 ? 2.219 -2.953 13.839 1.00 97.44 94 LEU A N 1
ATOM 779 C CA . LEU A 1 94 ? 1.115 -1.986 13.788 1.00 97.44 94 LEU A CA 1
ATOM 780 C C . LEU A 1 94 ? -0.260 -2.667 13.784 1.00 97.44 94 LEU A C 1
ATOM 782 O O . LEU A 1 94 ? -1.172 -2.229 14.483 1.00 97.44 94 LEU A O 1
ATOM 786 N N . LYS A 1 95 ? -0.416 -3.781 13.058 1.00 96.94 95 LYS A N 1
ATOM 787 C CA . LYS A 1 95 ? -1.660 -4.569 13.077 1.00 96.94 95 LYS A CA 1
ATOM 788 C C . LYS A 1 95 ? -1.967 -5.119 14.466 1.00 96.94 95 LYS A C 1
ATOM 790 O O . LYS A 1 95 ? -3.117 -5.057 14.901 1.00 96.94 95 LYS A O 1
ATOM 795 N N . LYS A 1 96 ? -0.953 -5.624 15.174 1.00 97.06 96 LYS A N 1
ATOM 796 C CA . LYS A 1 96 ? -1.125 -6.119 16.544 1.00 97.06 96 LYS A CA 1
ATOM 797 C C . LYS A 1 96 ? -1.484 -4.991 17.509 1.00 97.06 96 LYS A C 1
ATOM 799 O O . LYS A 1 96 ? -2.387 -5.164 18.322 1.00 97.06 96 LYS A O 1
ATOM 804 N N . LEU A 1 97 ? -0.841 -3.832 17.381 1.00 96.75 97 LEU A N 1
ATOM 805 C CA . LEU A 1 97 ? -1.162 -2.653 18.183 1.00 96.75 97 LEU A CA 1
ATOM 806 C C . LEU A 1 97 ? -2.614 -2.204 17.971 1.00 96.75 97 LEU A C 1
ATOM 808 O O . LEU A 1 97 ? -3.345 -2.014 18.939 1.00 96.75 97 LEU A O 1
ATOM 812 N N . ASN A 1 98 ? -3.057 -2.109 16.716 1.00 96.88 98 ASN A N 1
ATOM 813 C CA . ASN A 1 98 ? -4.431 -1.726 16.390 1.00 96.88 98 ASN A CA 1
ATOM 814 C C . ASN A 1 98 ? -5.460 -2.711 16.956 1.00 96.88 98 ASN A C 1
ATOM 816 O O . ASN A 1 98 ? -6.505 -2.281 17.441 1.00 96.88 98 ASN A O 1
ATOM 820 N N . ALA A 1 99 ? -5.162 -4.014 16.943 1.00 97.19 99 ALA A N 1
ATOM 821 C CA . ALA A 1 99 ? -6.029 -5.021 17.550 1.00 97.19 99 ALA A CA 1
ATOM 822 C C . ALA A 1 99 ? -6.182 -4.806 19.066 1.00 97.19 99 ALA A C 1
ATOM 824 O O . ALA A 1 99 ? -7.303 -4.804 19.569 1.00 97.19 99 ALA A O 1
ATOM 825 N N . LEU A 1 100 ? -5.079 -4.542 19.776 1.00 97.25 100 LEU A N 1
ATOM 826 C CA . LEU A 1 100 ? -5.102 -4.267 21.218 1.00 97.25 100 LEU A CA 1
ATOM 827 C C . LEU A 1 100 ? -5.868 -2.980 21.555 1.00 97.25 100 LEU A C 1
ATOM 829 O O . LEU A 1 100 ? -6.638 -2.941 22.513 1.00 97.25 100 LEU A O 1
ATOM 833 N N . VAL A 1 101 ? -5.681 -1.921 20.762 1.00 97.06 101 VAL A N 1
ATOM 834 C CA . VAL A 1 101 ? -6.416 -0.659 20.939 1.00 97.06 101 VAL A CA 1
ATOM 835 C C . VAL A 1 101 ? -7.911 -0.868 20.698 1.00 97.06 101 VAL A C 1
ATOM 837 O O . VAL A 1 101 ? -8.729 -0.402 21.490 1.00 97.06 101 VAL A O 1
ATOM 840 N N . ALA A 1 102 ? -8.281 -1.604 19.647 1.00 96.56 102 ALA A N 1
ATOM 841 C CA . ALA A 1 102 ? -9.676 -1.917 19.360 1.00 96.56 102 ALA A CA 1
ATOM 842 C C . ALA A 1 102 ? -10.322 -2.724 20.496 1.00 96.56 102 ALA A C 1
ATOM 844 O O . ALA A 1 102 ? -11.438 -2.408 20.907 1.00 96.56 102 ALA A O 1
ATOM 845 N N . GLU A 1 103 ? -9.616 -3.719 21.040 1.00 96.19 103 GLU A N 1
ATOM 846 C CA . GLU A 1 103 ? -10.085 -4.499 22.187 1.00 96.19 103 GLU A CA 1
ATOM 847 C C . GLU A 1 103 ? -10.317 -3.614 23.418 1.00 96.19 103 GLU A C 1
ATOM 849 O O . GLU A 1 103 ? -11.396 -3.668 24.013 1.00 96.19 103 GLU A O 1
ATOM 854 N N . ARG A 1 104 ? -9.364 -2.731 23.747 1.00 96.56 104 ARG A N 1
ATOM 855 C CA . ARG A 1 104 ? -9.507 -1.777 24.857 1.00 96.56 104 ARG A CA 1
ATOM 856 C C . ARG A 1 104 ? -10.743 -0.895 24.687 1.00 96.56 104 ARG A C 1
ATOM 858 O O . ARG A 1 104 ? -11.539 -0.773 25.611 1.00 96.56 104 ARG A O 1
ATOM 865 N N . VAL A 1 105 ? -10.946 -0.324 23.500 1.00 96.94 105 VAL A N 1
ATOM 866 C CA . VAL A 1 105 ? -12.110 0.534 23.224 1.00 96.94 105 VAL A CA 1
ATOM 867 C C . VAL A 1 105 ? -13.426 -0.231 23.409 1.00 96.94 105 VAL A C 1
ATOM 869 O O . VAL A 1 105 ? -14.403 0.328 23.908 1.00 96.94 105 VAL A O 1
ATOM 872 N N . GLN A 1 106 ? -13.479 -1.511 23.032 1.00 95.88 106 GLN A N 1
ATOM 873 C CA . GLN A 1 106 ? -14.667 -2.342 23.258 1.00 95.88 106 GLN A CA 1
ATOM 874 C C . GLN A 1 106 ? -14.898 -2.622 24.745 1.00 95.88 106 GLN A C 1
ATOM 876 O O . GLN A 1 106 ? -16.040 -2.567 25.205 1.00 95.88 106 GLN A O 1
ATOM 881 N N . GLN A 1 107 ? -13.835 -2.889 25.505 1.00 95.44 107 GLN A N 1
ATOM 882 C CA . GLN A 1 107 ? -13.922 -3.070 26.955 1.00 95.44 107 GLN A CA 1
ATOM 883 C C . GLN A 1 107 ? -14.410 -1.793 27.650 1.00 95.44 107 GLN A C 1
ATOM 885 O O . GLN A 1 107 ? -15.335 -1.859 28.452 1.00 95.44 107 GLN A O 1
ATOM 890 N N . GLU A 1 108 ? -13.884 -0.625 27.280 1.00 95.50 108 GLU A N 1
ATOM 891 C CA . GLU A 1 108 ? -14.319 0.667 27.828 1.00 95.50 108 GLU A CA 1
ATOM 892 C C . GLU A 1 108 ? -15.796 0.960 27.540 1.00 95.50 108 GLU A C 1
ATOM 894 O O . GLU A 1 108 ? -16.502 1.495 28.395 1.00 95.50 108 GLU A O 1
ATOM 899 N N . LYS A 1 109 ? -16.296 0.593 26.353 1.00 95.75 109 LYS A N 1
ATOM 900 C CA . LYS A 1 109 ? -17.724 0.724 26.024 1.00 95.75 109 LYS A CA 1
ATOM 901 C C . LYS A 1 109 ? -18.597 -0.170 26.901 1.00 95.75 109 LYS A C 1
ATOM 903 O O . LYS A 1 109 ? -19.611 0.305 27.401 1.00 95.75 109 LYS A O 1
ATOM 908 N N . LYS A 1 110 ? -18.191 -1.429 27.102 1.00 94.38 110 LYS A N 1
ATOM 909 C CA . LYS A 1 110 ? -18.891 -2.363 27.999 1.00 94.38 110 LYS A CA 1
ATOM 910 C C . LYS A 1 110 ? -18.863 -1.877 29.445 1.00 94.38 110 LYS A C 1
ATOM 912 O O . LYS A 1 110 ? -19.874 -1.952 30.129 1.00 94.38 110 LYS A O 1
ATOM 917 N N . GLN A 1 111 ? -17.731 -1.344 29.901 1.00 94.44 111 GLN A N 1
ATOM 918 C CA . GLN A 1 111 ? -17.633 -0.797 31.250 1.00 94.44 111 GLN A CA 1
ATOM 919 C C . GLN A 1 111 ? -18.580 0.394 31.418 1.00 94.44 111 GLN A C 1
ATOM 921 O O . GLN A 1 111 ? -19.378 0.404 32.343 1.00 94.44 111 GLN A O 1
ATOM 926 N N . LYS A 1 112 ? -18.596 1.331 30.462 1.00 93.94 112 LYS A N 1
ATOM 927 C CA . LYS A 1 112 ? -19.521 2.475 30.483 1.00 93.94 112 LYS A CA 1
ATOM 928 C C . LYS A 1 112 ? -20.994 2.065 30.489 1.00 93.94 112 LYS A C 1
ATOM 930 O O . LYS A 1 112 ? -21.785 2.723 31.156 1.00 93.94 112 LYS A O 1
ATOM 935 N N . SER A 1 113 ? -21.378 1.016 29.755 1.00 92.81 113 SER A N 1
ATOM 936 C CA . SER A 1 113 ? -22.761 0.526 29.795 1.00 92.81 113 SER A CA 1
ATOM 937 C C . SER A 1 113 ? -23.103 -0.088 31.151 1.00 92.81 113 SER A C 1
ATOM 939 O O . SER A 1 113 ? -24.157 0.222 31.694 1.00 92.81 113 SER A O 1
ATOM 941 N N . LEU A 1 114 ? -22.198 -0.886 31.728 1.00 94.75 114 LEU A N 1
ATOM 942 C CA . LEU A 1 114 ? -22.383 -1.459 33.065 1.00 94.75 114 LEU A CA 1
ATOM 943 C C . LEU A 1 114 ? -22.460 -0.369 34.139 1.00 94.75 114 LEU A C 1
ATOM 945 O O . LEU A 1 114 ? -23.324 -0.426 35.008 1.00 94.75 114 LEU A O 1
ATOM 949 N N . ASP A 1 115 ? -21.606 0.649 34.055 1.00 93.62 115 ASP A N 1
ATOM 950 C CA . ASP A 1 115 ? -21.610 1.780 34.983 1.00 93.62 115 ASP A CA 1
ATOM 951 C C . ASP A 1 115 ? -22.928 2.571 34.885 1.00 93.62 115 ASP A C 1
ATOM 953 O O . ASP A 1 115 ? -23.489 2.973 35.905 1.00 93.62 115 ASP A O 1
ATOM 957 N N . ALA A 1 116 ? -23.466 2.755 33.672 1.00 92.56 116 ALA A N 1
ATOM 958 C CA . ALA A 1 116 ? -24.762 3.399 33.457 1.00 92.56 116 ALA A CA 1
ATOM 959 C C . ALA A 1 116 ? -25.930 2.565 34.017 1.00 92.56 116 ALA A C 1
ATOM 961 O O . ALA A 1 116 ? -26.814 3.114 34.678 1.00 92.56 116 ALA A O 1
ATOM 962 N N . GLU A 1 117 ? -25.919 1.245 33.805 1.00 93.88 117 GLU A N 1
ATOM 963 C CA . GLU A 1 117 ? -26.903 0.321 34.386 1.00 93.88 117 GLU A CA 1
ATOM 964 C C . GLU A 1 117 ? -26.850 0.340 35.918 1.00 93.88 117 GLU A C 1
ATOM 966 O O . GLU A 1 117 ? -27.887 0.441 36.578 1.00 93.88 117 GLU A O 1
ATOM 971 N N . GLN A 1 118 ? -25.647 0.315 36.499 1.00 92.69 118 GLN A N 1
ATOM 972 C CA . GLN A 1 118 ? -25.468 0.417 37.946 1.00 92.69 118 GLN A CA 1
ATOM 973 C C . GLN A 1 118 ? -25.970 1.752 38.496 1.00 92.69 118 GLN A C 1
ATOM 975 O O . GLN A 1 118 ? -26.584 1.772 39.564 1.00 92.69 118 GLN A O 1
ATOM 980 N N . TYR A 1 119 ? -25.753 2.859 37.781 1.00 94.12 119 TYR A N 1
ATOM 981 C CA . TYR A 1 119 ? -26.258 4.167 38.192 1.00 94.12 119 TYR A CA 1
ATOM 982 C C . TYR A 1 119 ? -27.791 4.199 38.209 1.00 94.12 119 TYR A C 1
ATOM 984 O O . TYR A 1 119 ? -28.377 4.610 39.210 1.00 94.12 119 TYR A O 1
ATOM 992 N N . ALA A 1 120 ? -28.442 3.669 37.168 1.00 94.06 120 ALA A N 1
ATOM 993 C CA . ALA A 1 120 ? -29.901 3.574 37.107 1.00 94.06 120 ALA A CA 1
ATOM 994 C C . ALA A 1 120 ? -30.476 2.702 38.238 1.00 94.06 120 ALA A C 1
ATOM 996 O O . ALA A 1 120 ? -31.434 3.095 38.905 1.00 94.06 120 ALA A O 1
ATOM 997 N N . LEU A 1 121 ? -29.864 1.542 38.514 1.00 92.81 121 LEU A N 1
ATOM 998 C CA . LEU A 1 121 ? -30.273 0.682 39.632 1.00 92.81 121 LEU A CA 1
ATOM 999 C C . LEU A 1 121 ? -30.098 1.378 40.986 1.00 92.81 121 LEU A C 1
ATOM 1001 O O . LEU A 1 121 ? -30.949 1.241 41.866 1.00 92.81 121 LEU A O 1
ATOM 1005 N N . LYS A 1 122 ? -29.019 2.150 41.150 1.00 94.31 122 LYS A N 1
ATOM 1006 C CA . LYS A 1 122 ? -28.766 2.924 42.366 1.00 94.31 122 LYS A CA 1
ATOM 1007 C C . LYS A 1 122 ? -29.805 4.031 42.556 1.00 94.31 122 LYS A C 1
ATOM 1009 O O . LYS A 1 122 ? -30.279 4.206 43.675 1.00 94.31 122 LYS A O 1
ATOM 1014 N N . GLU A 1 123 ? -30.201 4.733 41.495 1.00 92.94 123 GLU A N 1
ATOM 1015 C CA . GLU A 1 123 ? -31.281 5.729 41.557 1.00 92.94 123 GLU A CA 1
ATOM 1016 C C . GLU A 1 123 ? -32.630 5.098 41.924 1.00 92.94 123 GLU A C 1
ATOM 1018 O O . GLU A 1 123 ? -33.337 5.619 42.791 1.00 92.94 123 GLU A O 1
ATOM 1023 N N . ILE A 1 124 ? -32.965 3.946 41.332 1.00 91.06 124 ILE A N 1
ATOM 1024 C CA . ILE A 1 124 ? -34.189 3.204 41.670 1.00 91.06 124 ILE A CA 1
ATOM 1025 C C . ILE A 1 124 ? -34.169 2.774 43.143 1.00 91.06 124 ILE A C 1
ATOM 1027 O O . ILE A 1 124 ? -35.173 2.937 43.835 1.00 91.06 124 ILE A O 1
ATOM 1031 N N . LEU A 1 125 ? -33.038 2.271 43.650 1.00 91.81 125 LEU A N 1
ATOM 1032 C CA . LEU A 1 125 ? -32.902 1.885 45.058 1.00 91.81 125 LEU A CA 1
ATOM 1033 C C . LEU A 1 125 ? -33.110 3.079 45.998 1.00 91.81 125 LEU A C 1
ATOM 1035 O O . LEU A 1 125 ? -33.888 2.974 46.944 1.00 91.81 125 LEU A O 1
ATOM 1039 N N . ILE A 1 126 ? -32.491 4.224 45.694 1.00 90.62 126 ILE A N 1
ATOM 1040 C CA . ILE A 1 126 ? -32.671 5.468 46.461 1.00 90.62 126 ILE A CA 1
ATOM 1041 C C . ILE A 1 126 ? -34.149 5.885 46.477 1.00 90.62 126 ILE A C 1
ATOM 1043 O O . ILE A 1 126 ? -34.676 6.282 47.519 1.00 90.62 126 ILE A O 1
ATOM 1047 N N . PHE A 1 127 ? -34.841 5.782 45.339 1.00 90.94 127 PHE A N 1
ATOM 1048 C CA . PHE A 1 127 ? -36.267 6.096 45.256 1.00 90.94 127 PHE A CA 1
ATOM 1049 C C . PHE A 1 127 ? -37.124 5.134 46.092 1.00 90.94 127 PHE A C 1
ATOM 1051 O O . PHE A 1 127 ? -38.009 5.585 46.822 1.00 90.94 127 PHE A O 1
ATOM 1058 N N . MET A 1 128 ? -36.853 3.825 46.029 1.00 85.75 128 MET A N 1
ATOM 1059 C CA . MET A 1 128 ? -37.576 2.819 46.817 1.00 85.75 128 MET A CA 1
ATOM 1060 C C . MET A 1 128 ? -37.369 3.011 48.324 1.00 85.75 128 MET A C 1
ATOM 1062 O O . MET A 1 128 ? -38.343 2.989 49.075 1.00 85.75 128 MET A O 1
ATOM 1066 N N . GLU A 1 129 ? -36.137 3.277 48.768 1.00 89.44 129 GLU A N 1
ATOM 1067 C CA . GLU A 1 129 ? -35.842 3.572 50.178 1.00 89.44 129 GLU A CA 1
ATOM 1068 C C . GLU A 1 129 ? -36.581 4.825 50.664 1.00 89.44 129 GLU A C 1
ATOM 1070 O O . GLU A 1 129 ? -37.131 4.841 51.770 1.00 89.44 129 GLU A O 1
ATOM 1075 N N . LYS A 1 130 ? -36.654 5.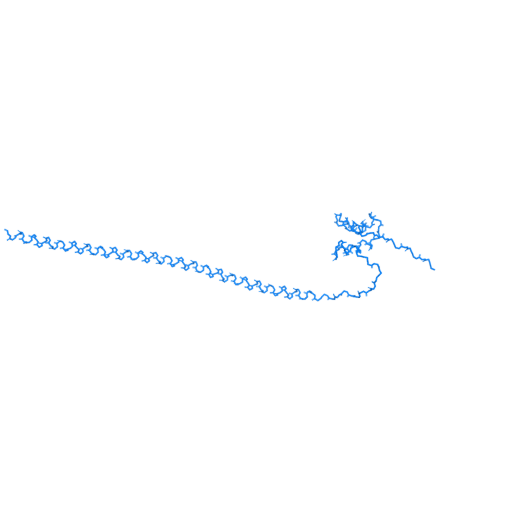865 49.825 1.00 85.31 130 LYS A N 1
ATOM 1076 C CA . LYS A 1 130 ? -37.388 7.092 50.148 1.00 85.31 130 LYS A CA 1
ATOM 1077 C C . LYS A 1 130 ? -38.897 6.857 50.235 1.00 85.31 130 LYS A C 1
ATOM 1079 O O . LYS A 1 130 ? -39.511 7.274 51.213 1.00 85.31 130 LYS A O 1
ATOM 1084 N N . ALA A 1 131 ? -39.476 6.131 49.278 1.00 82.06 131 ALA A N 1
ATOM 1085 C CA . ALA A 1 131 ? -40.898 5.787 49.280 1.00 82.06 131 ALA A CA 1
ATOM 1086 C C . ALA A 1 131 ? -41.299 4.938 50.501 1.00 82.06 131 ALA A C 1
ATOM 1088 O O . ALA A 1 131 ? -42.386 5.114 51.061 1.00 82.06 131 ALA A O 1
ATOM 1089 N N . ASP A 1 132 ? -40.426 4.034 50.948 1.00 83.75 132 ASP A N 1
ATOM 1090 C CA . ASP A 1 132 ? -40.646 3.258 52.169 1.00 83.75 132 ASP A CA 1
ATOM 1091 C C . ASP A 1 132 ? -40.503 4.102 53.439 1.00 83.75 132 ASP A C 1
ATOM 1093 O O . ASP A 1 132 ? -41.277 3.915 54.382 1.00 83.75 132 ASP A O 1
ATOM 1097 N N . SER A 1 133 ? -39.578 5.065 53.460 1.00 80.06 133 SER A N 1
ATOM 1098 C CA . SER A 1 133 ? -39.465 6.039 54.551 1.00 80.06 133 SER A CA 1
ATOM 1099 C C . SER A 1 133 ? -40.732 6.901 54.664 1.00 80.06 133 SER A C 1
ATOM 1101 O O . SER A 1 133 ? -41.328 6.987 55.741 1.00 80.06 133 SER A O 1
ATOM 1103 N N . ASP A 1 134 ? -41.224 7.435 53.543 1.00 82.44 134 ASP A N 1
ATOM 1104 C CA . ASP A 1 134 ? -42.436 8.263 53.490 1.00 82.44 134 ASP A CA 1
ATOM 1105 C C . ASP A 1 134 ? -43.688 7.473 53.915 1.00 82.44 134 ASP A C 1
ATOM 1107 O O . ASP A 1 134 ? -44.507 7.957 54.707 1.00 82.44 134 ASP A O 1
ATOM 1111 N N . ARG A 1 135 ? -43.818 6.212 53.474 1.00 80.31 135 ARG A N 1
ATOM 1112 C CA . ARG A 1 135 ? -44.897 5.315 53.928 1.00 80.31 135 ARG A CA 1
ATOM 1113 C C . ARG A 1 135 ? -44.844 5.049 55.430 1.00 80.31 135 ARG A C 1
ATOM 1115 O O . ARG A 1 135 ? -45.889 5.078 56.082 1.00 80.31 135 ARG A O 1
ATOM 1122 N N . ARG A 1 136 ? -43.658 4.805 55.998 1.00 76.44 136 ARG A N 1
ATOM 1123 C CA . ARG A 1 136 ? -43.492 4.596 57.450 1.00 76.44 136 ARG A CA 1
ATOM 1124 C C . ARG A 1 136 ? -43.900 5.833 58.247 1.00 76.44 136 ARG A C 1
ATOM 1126 O O . ARG A 1 136 ? -44.595 5.692 59.252 1.00 76.44 136 ARG A O 1
ATOM 1133 N N . VAL A 1 137 ? -43.523 7.027 57.786 1.00 74.81 137 VAL A N 1
ATOM 1134 C CA . VAL A 1 137 ? -43.923 8.301 58.408 1.00 74.81 137 VAL A CA 1
ATOM 1135 C C . VAL A 1 137 ? -45.444 8.482 58.356 1.00 74.81 137 VAL A C 1
ATOM 1137 O O . VAL A 1 137 ? -46.059 8.804 59.374 1.00 74.81 137 VAL A O 1
ATOM 1140 N N . SER A 1 138 ? -46.071 8.200 57.210 1.00 81.44 138 SER A N 1
ATOM 1141 C CA . SER A 1 138 ? -47.531 8.275 57.050 1.00 81.44 138 SER A CA 1
ATOM 1142 C C . SER A 1 138 ? -48.274 7.312 57.988 1.00 81.44 138 SER A C 1
ATOM 1144 O O . SER A 1 138 ? -49.199 7.722 58.693 1.00 81.44 138 SER A O 1
ATOM 1146 N N . LEU A 1 139 ? -47.827 6.053 58.077 1.00 77.12 139 LEU A N 1
ATOM 1147 C CA . LEU A 1 139 ? -48.419 5.055 58.971 1.00 77.12 139 LEU A CA 1
ATOM 1148 C C . LEU A 1 139 ? -48.279 5.462 60.446 1.00 77.12 139 LEU A C 1
ATOM 1150 O O . LEU A 1 139 ? -49.227 5.336 61.222 1.00 77.12 139 LEU A O 1
ATOM 1154 N N . ALA A 1 140 ? -47.111 5.986 60.831 1.00 78.75 140 ALA A N 1
ATOM 1155 C CA . ALA A 1 140 ? -46.872 6.484 62.180 1.00 78.75 140 ALA A CA 1
ATOM 1156 C C . ALA A 1 140 ? -47.823 7.640 62.532 1.00 78.75 140 ALA A C 1
ATOM 1158 O O . ALA A 1 140 ? -48.389 7.640 63.626 1.00 78.75 140 ALA A O 1
ATOM 1159 N N . SER A 1 141 ? -48.064 8.571 61.600 1.00 77.50 141 SER A N 1
ATOM 1160 C CA . SER A 1 141 ? -49.039 9.657 61.785 1.00 77.50 141 SER A CA 1
ATOM 1161 C C . SER A 1 141 ? -50.455 9.118 61.995 1.00 77.50 141 SER A C 1
ATOM 1163 O O . SER A 1 141 ? -51.096 9.458 62.987 1.00 77.50 141 SER A O 1
ATOM 1165 N N . ALA A 1 142 ? -50.917 8.204 61.136 1.00 78.31 142 ALA A N 1
ATOM 1166 C CA . ALA A 1 142 ? -52.259 7.630 61.246 1.00 78.31 142 ALA A CA 1
ATOM 1167 C C . ALA A 1 142 ? -52.471 6.877 62.576 1.00 78.31 142 ALA A C 1
ATOM 1169 O O . ALA A 1 142 ? -53.527 6.988 63.205 1.00 78.31 142 ALA A O 1
ATOM 1170 N N . ILE A 1 143 ? -51.454 6.146 63.049 1.00 78.81 143 ILE A N 1
ATOM 1171 C CA . ILE A 1 143 ? -51.485 5.470 64.357 1.00 78.81 143 ILE A CA 1
ATOM 1172 C C . ILE A 1 143 ? -51.598 6.492 65.496 1.00 78.81 143 ILE A C 1
ATOM 1174 O O . ILE A 1 143 ? -52.360 6.278 66.446 1.00 78.81 143 ILE A O 1
ATOM 1178 N N . MET A 1 144 ? -50.849 7.594 65.414 1.00 75.69 144 MET A N 1
ATOM 1179 C CA . MET A 1 144 ? -50.901 8.673 66.402 1.00 75.69 144 MET A CA 1
ATOM 1180 C C . MET A 1 144 ? -52.280 9.346 66.432 1.00 75.69 144 MET A C 1
ATOM 1182 O O . MET A 1 144 ? -52.835 9.529 67.520 1.00 75.69 144 MET A O 1
ATOM 1186 N N . ASP A 1 145 ? -52.885 9.613 65.274 1.00 80.69 145 ASP A N 1
ATOM 1187 C CA . ASP A 1 145 ? -54.236 10.178 65.167 1.00 80.69 145 ASP A CA 1
ATOM 1188 C C . ASP A 1 145 ? -55.302 9.232 65.741 1.00 80.69 145 ASP A C 1
ATOM 1190 O O . ASP A 1 145 ? -56.157 9.649 66.528 1.00 80.69 145 ASP A O 1
ATOM 1194 N N . CYS A 1 146 ? -55.198 7.927 65.462 1.00 73.00 146 CYS A N 1
ATOM 1195 C CA . CYS A 1 146 ? -56.085 6.911 66.038 1.00 73.00 146 CYS A CA 1
ATOM 1196 C C . CYS A 1 146 ? -55.985 6.851 67.568 1.00 7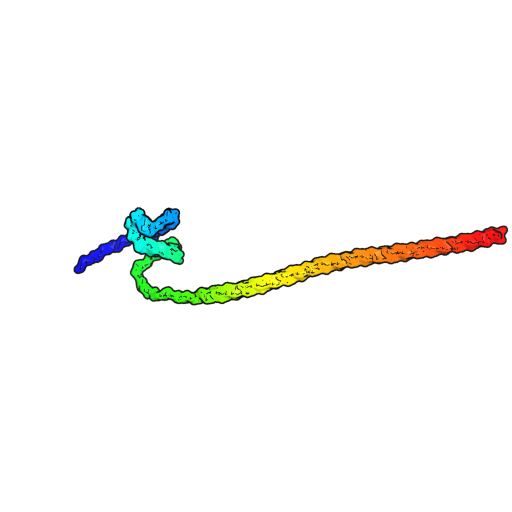3.00 146 CYS A C 1
ATOM 1198 O O . CYS A 1 146 ? -57.001 6.738 68.261 1.00 73.00 146 CYS A O 1
ATOM 1200 N N . ARG A 1 147 ? -54.769 6.950 68.122 1.00 78.19 147 ARG A N 1
ATOM 1201 C CA . ARG A 1 147 ? -54.568 7.016 69.579 1.00 78.19 147 ARG A CA 1
ATOM 1202 C C . ARG A 1 147 ? -55.215 8.266 70.169 1.00 78.19 147 ARG A C 1
ATOM 1204 O O . ARG A 1 147 ? -55.904 8.160 71.182 1.00 78.19 147 ARG A O 1
ATOM 1211 N N . LYS A 1 148 ? -55.045 9.424 69.526 1.00 80.56 148 LYS A N 1
ATOM 1212 C CA . LYS A 1 148 ? -55.626 10.698 69.972 1.00 80.56 148 LYS A CA 1
ATOM 1213 C C . LYS A 1 148 ? -57.161 10.666 69.954 1.00 80.56 148 LYS A C 1
ATOM 1215 O O . LYS A 1 148 ? -57.784 11.053 70.941 1.00 80.56 148 LYS A O 1
ATOM 1220 N N . ALA A 1 149 ? -57.767 10.117 68.898 1.00 76.75 149 ALA A N 1
ATOM 1221 C CA . ALA A 1 149 ? -59.218 9.938 68.792 1.00 76.75 149 ALA A CA 1
ATOM 1222 C C . ALA A 1 149 ? -59.775 8.984 69.865 1.00 76.75 149 ALA A C 1
ATOM 1224 O O . ALA A 1 149 ? -60.806 9.264 70.477 1.00 76.75 149 ALA A O 1
ATOM 1225 N N . ARG A 1 150 ? -59.063 7.886 70.155 1.00 77.56 150 ARG A N 1
ATOM 1226 C CA . ARG A 1 150 ? -59.447 6.934 71.210 1.00 77.56 150 ARG A CA 1
ATOM 1227 C C . ARG A 1 150 ? -59.424 7.569 72.603 1.00 77.56 150 ARG A C 1
ATOM 1229 O O . ARG A 1 150 ? -60.336 7.327 73.391 1.00 77.56 150 ARG A O 1
ATOM 1236 N N . ILE A 1 151 ? -58.417 8.394 72.893 1.00 73.31 151 ILE A N 1
ATOM 1237 C CA . ILE A 1 151 ? -58.337 9.147 74.155 1.00 73.31 151 ILE A CA 1
ATOM 1238 C C . ILE A 1 151 ? -59.524 10.116 74.269 1.00 73.31 151 ILE A C 1
ATOM 1240 O O . ILE A 1 151 ? -60.188 10.143 75.303 1.00 73.31 151 ILE A O 1
ATOM 1244 N N . HIS A 1 152 ? -59.859 10.839 73.197 1.00 72.44 152 HIS A N 1
ATOM 1245 C CA . HIS A 1 152 ? -60.999 11.761 73.179 1.00 72.44 152 HIS A CA 1
ATOM 1246 C C . HIS A 1 152 ? -62.347 11.051 73.407 1.00 72.44 152 HIS A C 1
ATOM 1248 O O . HIS A 1 152 ? -63.132 11.474 74.252 1.00 72.44 152 HIS A O 1
ATOM 1254 N N . LEU A 1 153 ? -62.592 9.922 72.730 1.00 69.50 153 LEU A N 1
ATOM 1255 C CA . LEU A 1 153 ? -63.789 9.091 72.941 1.00 69.50 153 LEU A CA 1
ATOM 1256 C C . LEU A 1 153 ? -63.911 8.603 74.393 1.00 69.50 153 LEU A C 1
ATOM 1258 O O . LEU A 1 153 ? -65.000 8.618 74.959 1.00 69.50 153 LEU A O 1
ATOM 1262 N N . SER A 1 154 ? -62.795 8.220 75.021 1.00 69.69 154 SER A N 1
ATOM 1263 C CA . SER A 1 154 ? -62.789 7.793 76.427 1.00 69.69 154 SER A CA 1
ATOM 1264 C C . SER A 1 154 ? -63.057 8.927 77.423 1.00 69.69 154 SER A C 1
ATOM 1266 O O . SER A 1 154 ? -63.523 8.665 78.530 1.00 69.69 154 SER A O 1
ATOM 1268 N N . PHE A 1 155 ? -62.774 10.173 77.034 1.00 65.81 155 PHE A N 1
ATOM 1269 C CA . PHE A 1 155 ? -63.072 11.366 77.821 1.00 65.81 155 PHE A CA 1
ATOM 1270 C C . PHE A 1 155 ? -64.547 11.771 77.679 1.00 65.81 155 PHE A C 1
ATOM 1272 O O . PHE A 1 155 ? -65.202 12.035 78.681 1.00 65.81 155 PHE A O 1
ATOM 1279 N N . CYS A 1 156 ? -65.102 11.726 76.462 1.00 64.31 156 CYS A N 1
ATOM 1280 C CA . CYS A 1 156 ? -66.524 11.994 76.217 1.00 64.31 156 CYS A CA 1
ATOM 1281 C C . CYS A 1 156 ? -67.469 10.954 76.838 1.00 64.31 156 CYS A C 1
ATOM 1283 O O . CYS A 1 156 ? -68.585 11.307 77.171 1.00 64.31 156 CYS A O 1
ATOM 1285 N N . ALA A 1 157 ? -67.051 9.695 77.007 1.00 65.81 157 ALA A N 1
ATOM 1286 C CA . ALA A 1 157 ? -67.884 8.652 77.621 1.00 65.81 157 ALA A CA 1
ATOM 1287 C C . ALA A 1 157 ? -67.950 8.714 79.164 1.00 65.81 157 ALA A C 1
ATOM 1289 O O . ALA A 1 157 ? -68.629 7.893 79.778 1.00 65.81 157 ALA A O 1
ATOM 1290 N N . LYS A 1 158 ? -67.198 9.625 79.797 1.00 59.91 158 LYS A N 1
ATOM 1291 C CA . LYS A 1 158 ? -67.124 9.789 81.261 1.00 59.91 158 LYS A CA 1
ATOM 1292 C C . LYS A 1 158 ? -67.799 11.066 81.778 1.00 59.91 158 LYS A C 1
ATOM 1294 O O . LYS A 1 158 ? -67.862 11.233 82.993 1.00 59.91 158 LYS A O 1
ATOM 1299 N N . ASN A 1 159 ? -68.273 11.927 80.879 1.00 47.56 159 ASN A N 1
ATOM 1300 C CA . ASN A 1 159 ? -69.111 13.095 81.166 1.00 47.56 159 ASN A CA 1
ATOM 1301 C C . ASN A 1 159 ? -70.514 12.844 80.615 1.00 47.56 159 ASN A C 1
ATOM 1303 O O . ASN A 1 159 ? -71.467 13.396 81.200 1.00 47.56 159 ASN A O 1
#

pLDDT: mean 84.28, std 13.67, range [46.16, 97.69]

Secondary structure (DSSP, 8-state):
-PPPPPPPP--HHHHHHHHHHHHHHT--HHHHHHHTT--HHHHHHHHHHHHHHTGGGGTS--SS-----SPPP--HHHHHHHHHHHHHHHHHHHHHHHHHHHHHHHHHHHHHHHHHHHHHHHHHHHHHHHHHHHHHHHHHHHHHHHHHHHHHHHHHTT-

Foldseek 3Di:
DPDDDDDDDDALVRLLVLQVCCVVVVNDLVRSCVVSVHDSVSNVVSNVQCVPPNSVSSNDDPPDDDPPDDDPPPPPVVVVVVVVVVVVVVVVVVVVVVVVVVVVVVVVVVVVVVVVVVVVVVVVVVVVVVVVVVVVVVVVVVVVVVVVVVVVVVVVVVD